Protein AF-A0AAJ5FGT8-F1 (afdb_monomer_lite)

Structure (mmCIF, N/CA/C/O backbone):
data_AF-A0AAJ5FGT8-F1
#
_entry.id   AF-A0AAJ5FGT8-F1
#
loop_
_atom_site.group_PDB
_atom_site.id
_atom_site.type_symbol
_atom_site.label_atom_id
_atom_site.label_alt_id
_atom_site.label_comp_id
_atom_site.label_asym_id
_atom_site.label_entity_id
_atom_site.label_seq_id
_atom_site.pdbx_PDB_ins_code
_atom_site.Cartn_x
_atom_site.Cartn_y
_atom_site.Cartn_z
_atom_site.occupancy
_atom_site.B_iso_or_equiv
_atom_site.auth_seq_id
_atom_site.auth_comp_id
_atom_site.auth_asym_id
_atom_site.auth_atom_id
_atom_site.pdbx_PDB_model_num
ATOM 1 N N . MET A 1 1 ? -5.870 -41.011 -45.150 1.00 39.31 1 MET A N 1
ATOM 2 C CA . MET A 1 1 ? -6.291 -39.612 -44.935 1.00 39.31 1 MET A CA 1
ATOM 3 C C . MET A 1 1 ? -6.082 -39.342 -43.461 1.00 39.31 1 MET A C 1
ATOM 5 O O . MET A 1 1 ? -6.861 -39.837 -42.657 1.00 39.31 1 MET A O 1
ATOM 9 N N . ASP A 1 2 ? -4.975 -38.688 -43.115 1.00 37.84 2 ASP A N 1
ATOM 10 C CA . ASP A 1 2 ? -4.548 -38.535 -41.724 1.00 37.84 2 ASP A CA 1
ATOM 11 C C . ASP A 1 2 ? -5.110 -37.245 -41.125 1.00 37.84 2 ASP A C 1
ATOM 13 O O . ASP A 1 2 ? -4.926 -36.149 -41.655 1.00 37.84 2 ASP A O 1
ATOM 17 N N . ASN A 1 3 ? -5.831 -37.408 -40.017 1.00 43.31 3 ASN A N 1
ATOM 18 C CA . ASN A 1 3 ? -6.444 -36.338 -39.244 1.00 43.31 3 ASN A CA 1
ATOM 19 C C . ASN A 1 3 ? -5.366 -35.465 -38.584 1.00 43.31 3 ASN A C 1
ATOM 21 O O . ASN A 1 3 ? -4.705 -35.883 -37.632 1.00 43.31 3 ASN A O 1
ATOM 25 N N . ALA A 1 4 ? -5.231 -34.222 -39.047 1.00 44.47 4 ALA A N 1
ATOM 26 C CA . ALA A 1 4 ? -4.474 -33.183 -38.363 1.00 44.47 4 ALA A CA 1
ATOM 27 C C . ALA A 1 4 ? -5.248 -32.718 -37.117 1.00 44.47 4 ALA A C 1
ATOM 29 O O . ALA A 1 4 ? -5.990 -31.737 -37.145 1.00 44.47 4 ALA A O 1
ATOM 30 N N . ALA A 1 5 ? -5.089 -33.446 -36.010 1.00 45.06 5 ALA A N 1
ATOM 31 C CA . ALA A 1 5 ? -5.497 -32.975 -34.695 1.00 45.06 5 ALA A CA 1
ATOM 32 C C . ALA A 1 5 ? -4.702 -31.700 -34.368 1.00 45.06 5 ALA A C 1
ATOM 34 O O . ALA A 1 5 ? -3.479 -31.743 -34.202 1.00 45.06 5 ALA A O 1
ATOM 35 N N . GLY A 1 6 ? -5.398 -30.562 -34.314 1.00 43.88 6 GLY A N 1
ATOM 36 C CA . GLY A 1 6 ? -4.841 -29.295 -33.861 1.00 43.88 6 GLY A CA 1
ATOM 37 C C . GLY A 1 6 ? -4.219 -29.488 -32.484 1.00 43.88 6 GLY A C 1
ATOM 38 O O . GLY A 1 6 ? -4.918 -29.745 -31.507 1.00 43.88 6 GLY A O 1
ATOM 39 N N . LYS A 1 7 ? -2.888 -29.420 -32.414 1.00 44.50 7 LYS A N 1
ATOM 40 C CA . LYS A 1 7 ? -2.167 -29.413 -31.146 1.00 44.50 7 LYS A CA 1
ATOM 41 C C . LYS A 1 7 ? -2.597 -28.156 -30.397 1.00 44.50 7 LYS A C 1
ATOM 43 O O . LYS A 1 7 ? -2.138 -27.068 -30.732 1.00 44.50 7 LYS A O 1
ATOM 48 N N . GLU A 1 8 ? -3.448 -28.304 -29.386 1.00 45.38 8 GLU A N 1
ATOM 49 C CA . GLU A 1 8 ? -3.576 -27.310 -28.323 1.00 45.38 8 GLU A CA 1
ATOM 50 C C . GLU A 1 8 ? -2.195 -27.151 -27.678 1.00 45.38 8 GLU A C 1
ATOM 52 O O . GLU A 1 8 ? -1.779 -27.913 -26.801 1.00 45.38 8 GLU A O 1
ATOM 57 N N . THR A 1 9 ? -1.424 -26.184 -28.167 1.00 50.09 9 THR A N 1
ATOM 58 C CA . THR A 1 9 ? -0.192 -25.746 -27.526 1.00 50.09 9 THR A CA 1
ATOM 59 C C . THR A 1 9 ? -0.573 -25.150 -26.184 1.00 50.09 9 THR A C 1
ATOM 61 O O . THR A 1 9 ? -1.038 -24.013 -26.114 1.00 50.09 9 THR A O 1
ATOM 64 N N . ARG A 1 10 ? -0.398 -25.930 -25.112 1.00 52.75 10 ARG A N 1
ATOM 65 C CA . ARG A 1 10 ? -0.474 -25.413 -23.745 1.00 52.75 10 ARG A CA 1
ATOM 66 C C . ARG A 1 10 ? 0.410 -24.160 -23.656 1.00 52.75 10 ARG A C 1
ATOM 68 O O . ARG A 1 10 ? 1.567 -24.238 -24.084 1.00 52.75 10 ARG A O 1
ATOM 75 N N . PRO A 1 11 ? -0.097 -23.038 -23.117 1.00 56.84 11 PRO A N 1
ATOM 76 C CA . PRO A 1 11 ? 0.711 -21.845 -22.910 1.00 56.84 11 PRO A CA 1
ATOM 77 C C . PRO A 1 11 ? 1.956 -22.215 -22.108 1.00 56.84 11 PRO A C 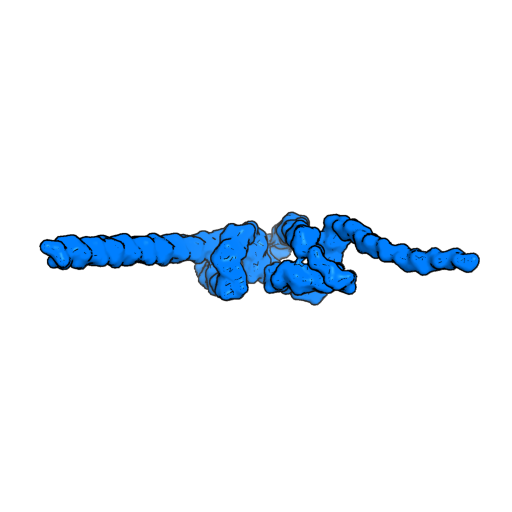1
ATOM 79 O O . PRO A 1 11 ? 1.860 -22.921 -21.098 1.00 56.84 11 PRO A O 1
ATOM 82 N N . GLN A 1 12 ? 3.129 -21.783 -22.569 1.00 62.34 12 GLN A N 1
ATOM 83 C CA . GLN A 1 12 ? 4.353 -22.029 -21.818 1.00 62.34 12 GLN A CA 1
ATOM 84 C C . GLN A 1 12 ? 4.260 -21.344 -20.447 1.00 62.34 12 GLN A C 1
ATOM 86 O O . GLN A 1 12 ? 3.728 -20.236 -20.347 1.00 62.34 12 GLN A O 1
ATOM 91 N N . PRO A 1 13 ? 4.756 -21.985 -19.374 1.00 68.50 13 PRO A N 1
ATOM 92 C CA . PRO A 1 13 ? 4.739 -21.379 -18.056 1.00 68.50 13 PRO A CA 1
ATOM 93 C C . PRO A 1 13 ? 5.583 -20.103 -18.066 1.00 68.50 13 PRO A C 1
ATOM 95 O O . PRO A 1 13 ? 6.798 -20.151 -18.254 1.00 68.50 13 PRO A O 1
ATOM 98 N N . VAL A 1 14 ? 4.927 -18.964 -17.841 1.00 73.31 14 VAL A N 1
ATOM 99 C CA . VAL A 1 14 ? 5.584 -17.660 -17.728 1.00 73.31 14 VAL A CA 1
ATOM 100 C C . VAL A 1 14 ? 6.610 -17.707 -16.600 1.00 73.31 14 VAL A C 1
ATOM 102 O O . VAL A 1 14 ? 6.278 -17.979 -15.440 1.00 73.31 14 VAL A O 1
ATOM 105 N N . GLN A 1 15 ? 7.862 -17.399 -16.930 1.00 81.25 15 GLN A N 1
ATOM 106 C CA . GLN A 1 15 ? 8.935 -17.361 -15.947 1.00 81.25 15 GLN A CA 1
ATOM 107 C C . GLN A 1 15 ? 8.936 -16.030 -15.183 1.00 81.25 15 GLN A C 1
ATOM 109 O O . GLN A 1 15 ? 8.633 -14.964 -15.721 1.00 81.25 15 GLN A O 1
ATOM 114 N N . LEU A 1 16 ? 9.316 -16.073 -13.902 1.00 79.81 16 LEU A N 1
ATOM 115 C CA . LEU A 1 16 ? 9.376 -14.880 -13.052 1.00 79.81 16 LEU A CA 1
ATOM 116 C C . LEU A 1 16 ? 10.282 -13.761 -13.613 1.00 79.81 16 LEU A C 1
ATOM 118 O O . LEU A 1 16 ? 9.849 -12.614 -13.549 1.00 79.81 16 LEU A O 1
ATOM 122 N N . PRO A 1 17 ? 11.478 -14.030 -14.177 1.00 82.62 17 PRO A N 1
ATOM 123 C CA . PRO A 1 17 ? 12.325 -12.974 -14.740 1.00 82.62 17 PRO A CA 1
ATOM 124 C C . PRO A 1 17 ? 11.645 -12.194 -15.870 1.00 82.62 17 PRO A C 1
ATOM 126 O O . PRO A 1 17 ? 11.731 -10.971 -15.925 1.00 82.62 17 PRO A O 1
ATOM 129 N N . GLU A 1 18 ? 10.893 -12.883 -16.727 1.00 83.69 18 GLU A N 1
ATOM 130 C CA . GLU A 1 18 ? 10.142 -12.254 -17.813 1.00 83.69 18 GLU A CA 1
ATOM 131 C C . GLU A 1 18 ? 9.010 -11.370 -17.270 1.00 83.69 18 GLU A C 1
ATOM 133 O O . GLU A 1 18 ? 8.818 -10.234 -17.703 1.00 83.69 18 GLU A O 1
ATOM 138 N N . ALA A 1 19 ? 8.298 -11.857 -16.252 1.00 85.62 19 ALA A N 1
ATOM 139 C CA . ALA A 1 19 ? 7.285 -11.077 -15.552 1.00 85.62 19 ALA A CA 1
ATOM 140 C C . ALA A 1 19 ? 7.866 -9.819 -14.883 1.00 85.62 19 ALA A C 1
ATOM 142 O O . ALA A 1 19 ? 7.206 -8.777 -14.861 1.00 85.62 19 ALA A O 1
ATOM 143 N N . VAL A 1 20 ? 9.089 -9.912 -14.346 1.00 84.50 20 VAL A N 1
ATOM 144 C CA . VAL A 1 20 ? 9.827 -8.793 -13.740 1.00 84.50 20 VAL A CA 1
ATOM 145 C C . VAL A 1 20 ? 10.221 -7.757 -14.797 1.00 84.50 20 VAL A C 1
ATOM 147 O O . VAL A 1 20 ? 9.955 -6.572 -14.614 1.00 84.50 20 VAL A O 1
ATOM 150 N N . ALA A 1 21 ? 10.747 -8.178 -15.945 1.00 84.75 21 ALA A N 1
ATOM 151 C CA . ALA A 1 21 ? 11.083 -7.253 -17.029 1.00 84.75 21 ALA A CA 1
ATOM 152 C C . ALA A 1 21 ? 9.845 -6.491 -17.543 1.00 84.75 21 ALA A C 1
ATOM 154 O O . ALA A 1 21 ? 9.873 -5.270 -17.723 1.00 84.75 21 ALA A O 1
ATOM 155 N N . ARG A 1 22 ? 8.720 -7.198 -17.710 1.00 87.81 22 ARG A N 1
ATOM 156 C CA . ARG A 1 22 ? 7.454 -6.596 -18.149 1.00 87.81 22 ARG A CA 1
ATOM 157 C C . ARG A 1 22 ? 6.918 -5.601 -17.121 1.00 87.81 22 ARG A C 1
ATOM 159 O O . ARG A 1 22 ? 6.517 -4.501 -17.484 1.00 87.81 22 ARG A O 1
ATOM 166 N N . ILE A 1 23 ? 6.932 -5.934 -15.828 1.00 86.69 23 ILE A N 1
ATOM 167 C CA . ILE A 1 23 ? 6.411 -5.022 -14.798 1.00 86.69 23 ILE A CA 1
ATOM 168 C C . ILE A 1 23 ? 7.320 -3.807 -14.571 1.00 86.69 23 ILE A C 1
ATOM 170 O O . ILE A 1 23 ? 6.817 -2.726 -14.267 1.00 86.69 23 ILE A O 1
ATOM 174 N N . GLU A 1 24 ? 8.632 -3.940 -14.778 1.00 83.19 24 GLU A N 1
ATOM 175 C CA . GLU A 1 24 ? 9.558 -2.804 -14.825 1.00 83.19 24 GLU A CA 1
ATOM 176 C C . GLU A 1 24 ? 9.233 -1.850 -15.970 1.00 83.19 24 GLU A C 1
ATOM 178 O O . GLU A 1 24 ? 9.228 -0.636 -15.776 1.00 83.19 24 GLU A O 1
ATOM 183 N N . GLN A 1 25 ? 8.919 -2.379 -17.154 1.00 83.94 25 GLN A N 1
ATOM 184 C CA . GLN A 1 25 ? 8.494 -1.558 -18.284 1.00 83.94 25 GLN A CA 1
ATOM 185 C C . GLN A 1 25 ? 7.210 -0.784 -17.965 1.00 83.94 25 GLN A C 1
ATOM 187 O O . GLN A 1 25 ? 7.169 0.430 -18.142 1.00 83.94 25 GLN A O 1
ATOM 192 N N . VAL A 1 26 ? 6.205 -1.442 -17.384 1.00 84.38 26 VAL A N 1
ATOM 193 C CA . VAL A 1 26 ? 4.971 -0.766 -16.950 1.00 84.38 26 VAL A CA 1
ATOM 194 C C . VAL A 1 26 ? 5.262 0.317 -15.911 1.00 84.38 26 VAL A C 1
ATOM 196 O O . VAL A 1 26 ? 4.661 1.390 -15.951 1.00 84.38 26 VAL A O 1
ATOM 199 N N . ALA A 1 27 ? 6.187 0.062 -14.984 1.00 80.81 27 ALA A N 1
ATOM 200 C CA . ALA A 1 27 ? 6.607 1.049 -13.996 1.00 80.81 27 ALA A CA 1
ATOM 201 C C . ALA A 1 27 ? 7.326 2.247 -14.632 1.00 80.81 27 ALA A C 1
ATOM 203 O O . ALA A 1 27 ? 7.140 3.365 -14.158 1.00 80.81 27 ALA A O 1
ATOM 204 N N . ARG A 1 28 ? 8.108 2.037 -15.699 1.00 75.94 28 ARG A N 1
ATOM 205 C CA . ARG A 1 28 ? 8.738 3.114 -16.480 1.00 75.94 28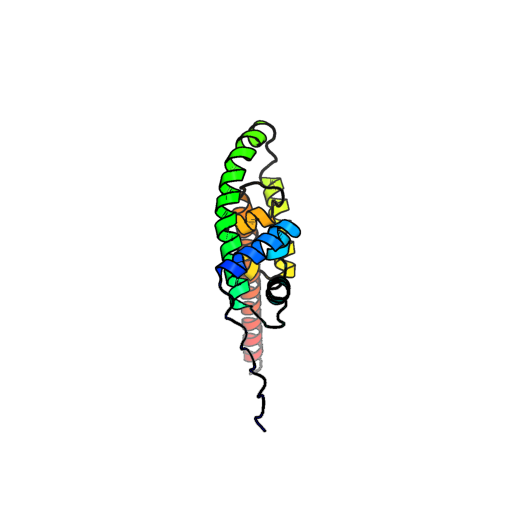 ARG A CA 1
ATOM 206 C C . ARG A 1 28 ? 7.704 3.947 -17.239 1.00 75.94 28 ARG A C 1
ATOM 208 O O . ARG A 1 28 ? 7.776 5.166 -17.207 1.00 75.94 28 ARG A O 1
ATOM 215 N N . GLU A 1 29 ? 6.733 3.300 -17.877 1.00 80.62 29 GLU A N 1
ATOM 216 C CA . GLU A 1 29 ? 5.738 3.968 -18.728 1.00 80.62 29 GLU A CA 1
ATOM 217 C C . GLU A 1 29 ? 4.635 4.677 -17.933 1.00 80.62 29 GLU A C 1
ATOM 219 O O . GLU A 1 29 ? 4.154 5.733 -18.332 1.00 80.62 29 GLU A O 1
ATOM 224 N N . ARG A 1 30 ? 4.196 4.085 -16.816 1.00 78.19 30 ARG A N 1
ATOM 225 C CA . ARG A 1 30 ? 3.025 4.553 -16.049 1.00 78.19 30 ARG A CA 1
ATOM 226 C C . ARG A 1 30 ? 3.358 4.990 -14.625 1.00 78.19 30 ARG A C 1
ATOM 228 O O . ARG A 1 30 ? 2.475 5.446 -13.901 1.00 78.19 30 ARG A O 1
ATOM 235 N N . GLY A 1 31 ? 4.610 4.841 -14.208 1.00 72.00 31 GLY A N 1
ATOM 236 C CA . GLY A 1 31 ? 5.061 5.112 -12.849 1.00 72.00 31 GLY A CA 1
ATOM 237 C C . GLY A 1 31 ? 4.822 3.948 -11.881 1.00 72.00 31 GLY A C 1
ATOM 238 O O . GLY A 1 31 ? 3.869 3.169 -11.991 1.00 72.00 31 GLY A O 1
ATOM 239 N N . ILE A 1 32 ? 5.673 3.864 -10.854 1.00 74.44 32 ILE A N 1
ATOM 240 C CA . ILE A 1 32 ? 5.613 2.823 -9.810 1.00 74.44 32 ILE A CA 1
ATOM 241 C C . ILE A 1 32 ? 4.271 2.863 -9.056 1.00 74.44 32 ILE A C 1
ATOM 243 O O . ILE A 1 32 ? 3.702 1.816 -8.736 1.00 74.44 32 ILE A O 1
ATOM 247 N N . ILE A 1 33 ? 3.706 4.055 -8.832 1.00 66.69 33 ILE A N 1
ATOM 248 C CA . ILE A 1 33 ? 2.405 4.211 -8.164 1.00 66.69 33 ILE A CA 1
ATOM 249 C C . ILE A 1 33 ? 1.283 3.537 -8.959 1.00 66.69 33 ILE A C 1
ATOM 251 O O . ILE A 1 33 ? 0.411 2.901 -8.361 1.00 66.69 33 ILE A O 1
ATOM 255 N N . ALA A 1 34 ? 1.296 3.608 -10.292 1.00 76.31 34 ALA A N 1
ATOM 256 C CA . ALA A 1 34 ? 0.289 2.944 -11.115 1.00 76.31 34 ALA A CA 1
ATOM 257 C C . ALA A 1 34 ? 0.355 1.417 -10.942 1.00 76.31 34 ALA A C 1
ATOM 259 O O . ALA A 1 34 ? -0.667 0.769 -10.713 1.00 76.31 34 ALA A O 1
ATOM 260 N N . VAL A 1 35 ? 1.563 0.845 -10.922 1.00 81.19 35 VAL A N 1
ATOM 261 C CA . VAL A 1 35 ? 1.776 -0.595 -10.691 1.00 81.19 35 VAL A CA 1
ATOM 262 C C . VAL A 1 35 ? 1.264 -1.044 -9.314 1.00 81.19 35 VAL A C 1
ATOM 264 O O . VAL A 1 35 ? 0.688 -2.130 -9.186 1.00 81.19 35 VAL A O 1
ATOM 267 N N . MET A 1 36 ? 1.424 -0.208 -8.284 1.00 75.31 36 MET A N 1
ATOM 268 C CA . MET A 1 36 ? 0.940 -0.482 -6.922 1.00 75.31 36 MET A CA 1
ATOM 269 C C . MET A 1 36 ? -0.584 -0.329 -6.789 1.00 75.31 36 MET A C 1
ATOM 271 O O . MET A 1 36 ? -1.250 -1.074 -6.062 1.00 75.31 36 MET A O 1
ATOM 275 N N . THR A 1 37 ? -1.162 0.644 -7.490 1.00 74.19 37 THR A N 1
ATOM 276 C CA . THR A 1 37 ? -2.586 0.993 -7.385 1.00 74.19 37 THR A CA 1
ATOM 277 C C . THR A 1 37 ? -3.484 0.194 -8.329 1.00 74.19 37 THR A C 1
ATOM 279 O O . THR A 1 37 ? -4.685 0.110 -8.072 1.00 74.19 37 THR A O 1
ATOM 282 N N . MET A 1 38 ? -2.942 -0.506 -9.330 1.00 81.56 38 MET A N 1
ATOM 283 C CA . MET A 1 38 ? -3.695 -1.456 -10.161 1.00 81.56 38 MET A CA 1
ATOM 284 C C . MET A 1 38 ? -3.988 -2.763 -9.429 1.00 81.56 38 MET A C 1
ATOM 286 O O . MET A 1 38 ? -3.125 -3.349 -8.764 1.00 81.56 38 MET A O 1
ATOM 290 N N . ASN A 1 39 ? -5.232 -3.242 -9.528 1.00 84.62 39 ASN A N 1
ATOM 291 C CA . ASN A 1 39 ? -5.560 -4.547 -8.964 1.00 84.62 39 ASN A CA 1
ATOM 292 C C . ASN A 1 39 ? -4.766 -5.649 -9.698 1.00 84.62 39 ASN A C 1
ATOM 294 O O . ASN A 1 39 ? -4.315 -5.460 -10.827 1.00 84.62 39 ASN A O 1
ATOM 298 N N . THR A 1 40 ? -4.529 -6.788 -9.045 1.00 85.56 40 THR A N 1
ATOM 299 C CA . THR A 1 40 ? -3.626 -7.809 -9.604 1.00 85.56 40 THR A CA 1
ATOM 300 C C . THR A 1 40 ? -4.137 -8.388 -10.925 1.00 85.56 40 THR A C 1
ATOM 302 O O . THR A 1 40 ? -3.322 -8.739 -11.763 1.00 85.56 40 THR A O 1
ATOM 305 N N . ARG A 1 41 ? -5.458 -8.420 -11.153 1.00 83.56 41 ARG A N 1
ATOM 306 C CA . ARG A 1 41 ? -6.056 -8.878 -12.416 1.00 83.56 41 ARG A CA 1
ATOM 307 C C . ARG A 1 41 ? -5.786 -7.897 -13.559 1.00 83.56 41 ARG A C 1
ATOM 309 O O . ARG A 1 41 ? -5.337 -8.308 -14.617 1.00 83.56 41 ARG A O 1
ATOM 316 N N . GLN A 1 42 ? -5.999 -6.603 -13.327 1.00 86.94 42 GLN A N 1
ATOM 317 C CA . GLN A 1 42 ? -5.670 -5.525 -14.265 1.00 86.94 42 GLN A CA 1
ATOM 318 C 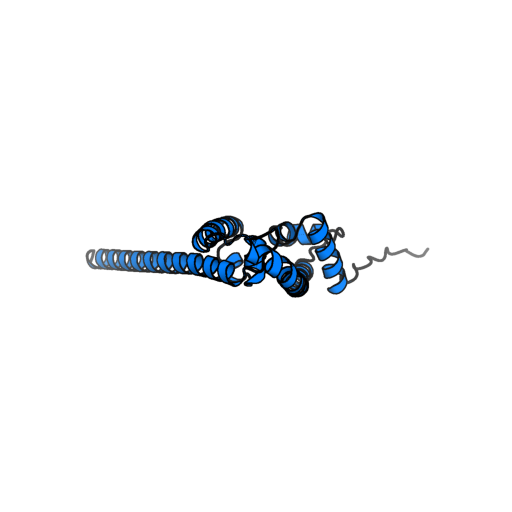C . GLN A 1 42 ? -4.190 -5.543 -14.616 1.00 86.94 42 GLN A C 1
ATOM 320 O O . GLN A 1 42 ? -3.838 -5.485 -15.787 1.00 86.94 42 GLN A O 1
ATOM 325 N N . LEU A 1 43 ? -3.332 -5.672 -13.602 1.00 87.69 43 LEU A N 1
ATOM 326 C CA . LEU A 1 43 ? -1.901 -5.754 -13.834 1.00 87.69 43 LEU A CA 1
ATOM 327 C C . LEU A 1 43 ? -1.533 -7.046 -14.579 1.00 87.69 43 LEU A C 1
ATOM 329 O O . LEU A 1 43 ? -0.712 -6.994 -15.478 1.00 87.69 43 LEU A O 1
ATOM 333 N N . SER A 1 44 ? -2.164 -8.182 -14.268 1.00 88.75 44 SER A N 1
ATOM 334 C CA . SER A 1 44 ? -1.929 -9.446 -14.976 1.00 88.75 44 SER A CA 1
ATOM 335 C C . SER A 1 44 ? -2.266 -9.336 -16.457 1.00 88.75 44 SER A C 1
ATOM 337 O O . SER A 1 44 ? -1.423 -9.671 -17.275 1.00 88.75 44 SER A O 1
ATOM 339 N N . MET A 1 45 ? -3.450 -8.820 -16.802 1.00 87.12 45 MET A N 1
ATOM 340 C CA . MET A 1 45 ? -3.866 -8.641 -18.201 1.00 87.12 45 MET A CA 1
ATOM 341 C C . MET A 1 45 ? -2.949 -7.678 -18.963 1.00 87.12 45 MET A C 1
ATOM 343 O O . MET A 1 45 ? -2.786 -7.794 -20.170 1.00 87.12 45 MET A O 1
ATOM 347 N N . LEU A 1 46 ? -2.359 -6.713 -18.256 1.00 87.12 46 LEU A N 1
ATOM 348 C CA . LEU A 1 46 ? -1.458 -5.736 -18.851 1.00 87.12 46 LEU A CA 1
ATOM 349 C C . LEU A 1 46 ? -0.044 -6.296 -19.066 1.00 87.12 46 LEU A C 1
ATOM 351 O O . LEU A 1 46 ? 0.618 -5.929 -20.028 1.00 87.12 46 LEU A O 1
ATOM 355 N N . LEU A 1 47 ? 0.416 -7.194 -18.190 1.00 87.75 47 LEU A N 1
ATOM 356 C CA . LEU A 1 47 ? 1.694 -7.892 -18.353 1.00 87.75 47 LEU A CA 1
ATOM 357 C C . LEU A 1 47 ? 1.594 -9.041 -19.366 1.00 87.75 47 LEU A C 1
ATOM 359 O O . LEU A 1 47 ? 2.550 -9.302 -20.096 1.00 87.75 47 LEU A O 1
ATOM 363 N N . PHE A 1 48 ? 0.450 -9.720 -19.414 1.00 86.94 48 PHE A N 1
ATOM 364 C CA . PHE A 1 48 ? 0.237 -10.939 -20.186 1.00 86.94 48 PHE A CA 1
ATOM 365 C C . PHE A 1 48 ? -1.065 -10.821 -20.993 1.00 86.94 48 PHE A C 1
ATOM 367 O O . PHE A 1 48 ? -2.151 -11.021 -20.447 1.00 86.94 48 PHE A O 1
ATOM 374 N N . PRO A 1 49 ? -0.980 -10.485 -22.292 1.00 77.56 49 PRO A N 1
ATOM 375 C CA . PRO A 1 49 ? -2.149 -10.356 -23.163 1.00 77.56 49 PRO A CA 1
ATOM 376 C C . PRO A 1 49 ? -2.647 -11.708 -23.711 1.00 77.56 49 PRO A C 1
ATOM 378 O O . PRO A 1 49 ? -3.344 -11.746 -24.718 1.00 77.56 49 PRO A O 1
ATOM 381 N N . ASP A 1 50 ? -2.302 -12.825 -23.067 1.00 81.19 50 ASP A N 1
ATOM 382 C CA . ASP A 1 50 ? -2.647 -14.188 -23.496 1.00 81.19 50 ASP A CA 1
ATOM 383 C C . ASP A 1 50 ? -4.033 -14.654 -23.011 1.00 81.19 50 ASP A C 1
ATOM 385 O O . ASP A 1 50 ? -4.421 -15.798 -23.224 1.00 81.19 50 ASP A O 1
ATOM 389 N N . GLY A 1 51 ? -4.789 -13.773 -22.347 1.00 69.00 51 GLY A N 1
ATOM 390 C CA . GLY A 1 51 ? -6.136 -14.060 -21.846 1.00 69.00 51 GLY A CA 1
ATOM 391 C C . GLY A 1 51 ? -6.174 -14.924 -20.581 1.00 69.00 51 GLY A C 1
ATOM 392 O O . GLY A 1 51 ? -7.260 -15.180 -20.056 1.00 69.00 51 GLY A O 1
ATOM 393 N N . HIS A 1 52 ? -5.019 -15.334 -20.049 1.00 76.56 52 HIS A N 1
ATOM 394 C CA . HIS A 1 52 ? -4.924 -16.156 -18.847 1.00 76.56 52 HIS A CA 1
ATOM 395 C C . HIS A 1 52 ? -4.682 -15.315 -17.580 1.00 76.56 52 HIS A C 1
ATOM 397 O O . HIS A 1 52 ? -4.092 -14.233 -17.604 1.00 76.56 52 HIS A O 1
ATOM 403 N N . ASP A 1 53 ? -5.162 -15.807 -16.430 1.00 76.88 53 ASP A N 1
ATOM 404 C CA . ASP A 1 53 ? -4.939 -15.144 -15.140 1.00 76.88 53 ASP A CA 1
ATOM 405 C C . ASP A 1 53 ? -3.602 -15.578 -14.519 1.00 76.88 53 ASP A C 1
ATOM 407 O O . ASP A 1 53 ? -3.480 -16.640 -13.905 1.00 76.88 53 ASP A O 1
ATOM 411 N N . HIS A 1 54 ? -2.596 -14.710 -14.617 1.00 84.19 54 HIS A N 1
ATOM 412 C CA . HIS A 1 54 ? -1.248 -14.912 -14.079 1.00 84.19 54 HIS A CA 1
ATOM 413 C C . HIS A 1 54 ? -1.072 -14.321 -12.680 1.00 84.19 54 HIS A C 1
ATOM 415 O O . HIS A 1 54 ? 0.039 -13.982 -12.264 1.00 84.19 54 HIS A O 1
ATOM 421 N N . ARG A 1 55 ? -2.156 -14.227 -11.898 1.00 83.75 55 ARG A N 1
ATOM 422 C CA . ARG A 1 55 ? -2.198 -13.568 -10.582 1.00 83.75 55 ARG A CA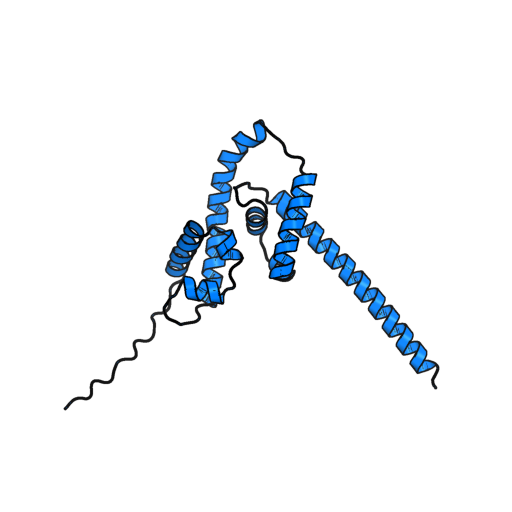 1
ATOM 423 C C . ARG A 1 55 ? -1.002 -13.862 -9.673 1.00 83.75 55 ARG A C 1
ATOM 425 O O . ARG A 1 55 ? -0.485 -12.946 -9.025 1.00 83.75 55 ARG A O 1
ATOM 432 N N . LYS A 1 56 ? -0.562 -15.125 -9.602 1.00 86.12 56 LYS A N 1
ATOM 433 C CA . LYS A 1 56 ? 0.564 -15.556 -8.750 1.00 86.12 56 LYS A CA 1
ATOM 434 C C . LYS A 1 56 ? 1.889 -14.959 -9.226 1.00 86.12 56 LYS A C 1
ATOM 436 O O . LYS A 1 56 ? 2.613 -14.372 -8.422 1.00 86.12 56 LYS A O 1
ATOM 441 N N . VAL A 1 57 ? 2.183 -15.076 -10.518 1.00 86.69 57 VAL A N 1
ATOM 442 C CA . VAL A 1 57 ? 3.401 -14.535 -11.134 1.00 86.69 57 VAL A CA 1
ATOM 443 C C . VAL A 1 57 ? 3.385 -13.009 -11.107 1.00 86.69 57 VAL A C 1
ATOM 445 O O . VAL A 1 57 ? 4.364 -12.414 -10.669 1.00 86.69 57 VAL A O 1
ATOM 448 N N . THR A 1 58 ? 2.257 -12.369 -11.426 1.00 87.94 58 THR A N 1
ATOM 449 C CA . THR A 1 58 ? 2.090 -10.910 -11.330 1.00 87.94 58 THR A CA 1
ATOM 450 C C . THR A 1 58 ? 2.344 -10.392 -9.917 1.00 87.94 58 THR A C 1
ATOM 452 O O . THR A 1 58 ? 3.008 -9.374 -9.736 1.00 87.94 58 THR A O 1
ATOM 455 N N . THR A 1 59 ? 1.847 -11.094 -8.894 1.00 85.88 59 THR A N 1
ATOM 456 C CA . THR A 1 59 ? 2.099 -10.722 -7.492 1.00 85.88 59 THR A CA 1
ATOM 457 C C . THR A 1 59 ? 3.580 -10.825 -7.145 1.00 85.88 59 THR A C 1
ATOM 459 O O . THR A 1 59 ? 4.129 -9.920 -6.523 1.00 85.88 59 THR A O 1
ATOM 462 N N . ARG A 1 60 ? 4.246 -11.904 -7.569 1.00 84.81 60 ARG A N 1
ATOM 463 C CA . ARG A 1 60 ? 5.680 -12.093 -7.320 1.00 84.81 60 ARG A CA 1
ATOM 464 C C . ARG A 1 60 ? 6.523 -11.051 -8.047 1.00 84.81 60 ARG A C 1
ATOM 466 O O . ARG A 1 60 ? 7.373 -10.439 -7.414 1.00 84.81 60 ARG A O 1
ATOM 473 N N . ALA A 1 61 ? 6.240 -10.792 -9.321 1.00 84.19 61 ALA A N 1
ATOM 474 C CA . ALA A 1 61 ? 6.921 -9.769 -10.106 1.00 84.19 61 ALA A CA 1
ATOM 475 C C . ALA A 1 61 ? 6.749 -8.377 -9.483 1.00 84.19 61 ALA A C 1
ATOM 477 O O . ALA A 1 61 ? 7.716 -7.635 -9.356 1.00 84.19 61 ALA A O 1
ATOM 478 N N . ARG A 1 62 ? 5.546 -8.058 -8.986 1.00 84.50 62 ARG A N 1
ATOM 479 C CA . ARG A 1 62 ? 5.289 -6.838 -8.206 1.00 84.50 62 ARG A CA 1
ATOM 480 C C . ARG A 1 62 ? 6.147 -6.764 -6.951 1.00 84.50 62 ARG A C 1
ATOM 482 O O . ARG A 1 62 ? 6.721 -5.717 -6.686 1.00 84.50 62 ARG A O 1
ATOM 489 N N . ASN A 1 63 ? 6.261 -7.846 -6.191 1.00 82.69 63 ASN A N 1
ATOM 490 C CA . ASN A 1 63 ? 7.089 -7.847 -4.988 1.00 82.69 63 ASN A CA 1
ATOM 491 C C . ASN A 1 63 ? 8.577 -7.669 -5.313 1.00 82.69 63 ASN A C 1
ATOM 493 O O . ASN A 1 63 ? 9.234 -6.892 -4.632 1.00 82.69 63 ASN A O 1
ATOM 497 N N . VAL A 1 64 ? 9.071 -8.330 -6.366 1.00 81.38 64 VAL A N 1
ATOM 498 C CA . VAL A 1 64 ? 10.465 -8.215 -6.825 1.00 81.38 64 VAL A CA 1
ATOM 499 C C . VAL A 1 64 ? 10.765 -6.807 -7.328 1.00 81.38 64 VAL A C 1
ATOM 501 O O . VAL A 1 64 ? 11.740 -6.200 -6.900 1.00 81.38 64 VAL A O 1
ATOM 504 N N . LEU A 1 65 ? 9.892 -6.236 -8.162 1.00 79.88 65 LEU A N 1
ATOM 505 C CA . LEU A 1 65 ? 10.008 -4.849 -8.608 1.00 79.88 65 LEU A CA 1
ATOM 506 C C . LEU A 1 65 ? 10.119 -3.907 -7.408 1.00 79.88 65 LEU A C 1
ATOM 508 O O . LEU A 1 65 ? 10.986 -3.043 -7.364 1.00 79.88 65 LEU A O 1
ATOM 512 N N . LEU A 1 66 ? 9.250 -4.092 -6.413 1.00 72.94 66 LEU A N 1
ATOM 513 C CA . LEU A 1 66 ? 9.231 -3.266 -5.213 1.00 72.94 66 LEU A CA 1
ATOM 514 C C . LEU A 1 66 ? 10.375 -3.591 -4.241 1.00 72.94 66 LEU A C 1
ATOM 516 O O . LEU A 1 66 ? 10.510 -2.845 -3.283 1.00 72.94 66 LEU A O 1
ATOM 520 N N . SER A 1 67 ? 11.175 -4.648 -4.441 1.00 72.88 67 SER A N 1
ATOM 521 C CA . SER A 1 67 ? 12.365 -4.973 -3.634 1.00 72.88 67 SER A CA 1
ATOM 522 C C . SER A 1 67 ? 13.688 -4.602 -4.315 1.00 72.88 67 SER A C 1
ATOM 524 O O . SER A 1 67 ? 14.618 -4.189 -3.626 1.00 72.88 67 SER A O 1
ATOM 526 N N . GLU A 1 68 ? 13.774 -4.693 -5.644 1.00 65.19 68 GLU A N 1
ATOM 527 C CA . GLU A 1 68 ? 14.999 -4.413 -6.407 1.00 65.19 68 GLU A CA 1
ATOM 528 C C . GLU A 1 68 ? 15.099 -2.933 -6.796 1.00 65.19 68 GLU A C 1
ATOM 530 O O . GLU A 1 68 ? 16.102 -2.284 -6.491 1.00 65.19 68 GLU A O 1
ATOM 535 N N . ASN A 1 69 ? 14.005 -2.328 -7.291 1.00 61.97 69 ASN A N 1
ATOM 536 C CA . ASN A 1 69 ? 13.938 -0.864 -7.387 1.00 61.97 69 ASN A CA 1
ATOM 537 C C . ASN A 1 69 ? 14.028 -0.213 -6.005 1.00 61.97 69 ASN A C 1
ATOM 539 O O . ASN A 1 69 ? 14.489 0.913 -5.905 1.00 61.97 69 ASN A O 1
ATOM 543 N N . CYS A 1 70 ? 13.646 -0.918 -4.938 1.00 55.34 70 CYS A N 1
ATOM 544 C CA . CYS A 1 70 ? 13.841 -0.495 -3.548 1.00 55.34 70 CYS A CA 1
ATOM 545 C C . CYS A 1 70 ? 15.305 -0.159 -3.237 1.00 55.34 70 CYS A C 1
ATOM 547 O O . CYS A 1 70 ? 15.575 0.834 -2.567 1.00 55.34 70 CYS A O 1
ATOM 549 N N . LYS A 1 71 ? 16.239 -0.983 -3.726 1.00 58.19 71 LYS A N 1
ATOM 550 C CA . LYS A 1 71 ? 17.681 -0.779 -3.547 1.00 58.19 71 LYS A CA 1
ATOM 551 C C . LYS A 1 71 ? 18.191 0.326 -4.463 1.00 58.19 71 LYS A C 1
ATOM 553 O O . LYS A 1 71 ? 18.801 1.274 -3.994 1.00 58.19 71 LYS A O 1
ATOM 558 N N . GLN A 1 72 ? 17.835 0.276 -5.744 1.00 61.69 72 GLN A N 1
ATOM 559 C CA . GLN A 1 72 ? 18.322 1.254 -6.720 1.00 61.69 72 GLN A CA 1
ATOM 560 C C . GLN A 1 72 ? 17.785 2.676 -6.479 1.00 61.69 72 GLN A C 1
ATOM 562 O O . GLN A 1 72 ? 18.507 3.646 -6.699 1.00 61.69 72 GLN A O 1
ATOM 567 N N . LEU A 1 73 ? 16.538 2.830 -6.010 1.00 50.94 73 LEU A N 1
ATOM 568 C CA . LEU A 1 73 ? 16.001 4.131 -5.590 1.00 50.94 73 LEU A CA 1
ATOM 569 C C . LEU A 1 73 ? 16.623 4.600 -4.280 1.00 50.94 73 LEU A C 1
ATOM 571 O O . LEU A 1 73 ? 16.891 5.787 -4.169 1.00 50.94 73 LEU A O 1
ATOM 575 N N . ALA A 1 74 ? 16.888 3.708 -3.320 1.00 46.16 74 ALA A N 1
ATOM 576 C CA . ALA A 1 74 ? 17.640 4.077 -2.122 1.00 46.16 74 ALA A CA 1
ATOM 577 C C . ALA A 1 74 ? 19.014 4.655 -2.485 1.00 46.16 74 ALA A C 1
ATOM 579 O O . ALA A 1 74 ? 19.334 5.755 -2.049 1.00 46.16 74 ALA A O 1
ATOM 580 N N . ASP A 1 75 ? 19.756 3.966 -3.355 1.00 55.06 75 ASP A N 1
ATOM 581 C CA . ASP A 1 75 ? 21.109 4.355 -3.760 1.00 55.06 75 ASP A CA 1
ATOM 582 C C . ASP A 1 75 ? 21.134 5.683 -4.537 1.00 55.06 75 ASP A C 1
ATOM 584 O O . ASP A 1 75 ? 21.994 6.535 -4.289 1.00 55.06 75 ASP A O 1
ATOM 588 N N . LYS A 1 76 ? 20.163 5.905 -5.437 1.00 55.47 76 LYS A N 1
ATOM 589 C CA . LYS A 1 76 ? 20.015 7.174 -6.178 1.00 55.47 76 LYS A CA 1
ATOM 590 C C . LYS A 1 76 ? 19.623 8.338 -5.263 1.00 55.47 76 LYS A C 1
ATOM 592 O O . LYS A 1 76 ? 20.177 9.428 -5.385 1.00 55.47 76 LYS A O 1
ATOM 597 N N . LEU A 1 77 ? 18.733 8.094 -4.302 1.00 47.88 77 LEU A N 1
ATOM 598 C CA . LEU A 1 77 ? 18.239 9.117 -3.382 1.00 47.88 77 LEU A CA 1
ATOM 599 C C . LEU A 1 77 ? 19.289 9.575 -2.370 1.00 47.88 77 LEU A C 1
ATOM 601 O O . LEU A 1 77 ? 19.334 10.761 -2.057 1.00 47.88 77 LEU A O 1
ATOM 605 N N . THR A 1 78 ? 20.208 8.701 -1.951 1.00 52.69 78 THR A N 1
ATOM 606 C CA . THR A 1 78 ? 21.364 9.105 -1.131 1.00 52.69 78 THR A CA 1
ATOM 607 C C . THR A 1 78 ? 22.274 10.134 -1.806 1.00 52.69 78 THR A C 1
ATOM 609 O O . THR A 1 78 ? 22.932 10.894 -1.101 1.00 52.69 78 THR A O 1
ATOM 612 N N . ARG A 1 79 ? 22.325 10.186 -3.146 1.00 50.41 79 ARG A N 1
ATOM 613 C CA . ARG A 1 79 ? 23.162 11.154 -3.878 1.00 50.41 79 ARG A CA 1
ATOM 614 C C . ARG A 1 79 ? 22.448 12.479 -4.143 1.00 50.41 79 ARG A C 1
ATOM 616 O O . ARG A 1 79 ? 23.067 13.523 -3.996 1.00 50.41 79 ARG A O 1
ATOM 623 N N . GLU A 1 80 ? 21.160 12.452 -4.477 1.00 47.94 80 GLU A N 1
ATOM 624 C CA . GLU A 1 80 ? 20.392 13.672 -4.779 1.00 47.94 80 GLU A CA 1
ATOM 625 C C . GLU A 1 80 ? 19.920 14.416 -3.512 1.00 47.94 80 GLU A C 1
ATOM 627 O O . GLU A 1 80 ? 19.859 15.646 -3.498 1.00 47.94 80 GLU A O 1
ATOM 632 N N . GLN A 1 81 ? 19.652 13.706 -2.406 1.00 49.09 81 GLN A N 1
ATOM 633 C CA . GLN A 1 81 ? 19.195 14.333 -1.155 1.00 49.09 81 GLN A CA 1
ATOM 634 C C . GLN A 1 81 ? 20.309 15.013 -0.357 1.00 49.09 81 GLN A C 1
ATOM 636 O O . GLN A 1 81 ? 20.033 16.011 0.302 1.00 49.09 81 GLN A O 1
ATOM 641 N N . LEU A 1 82 ? 21.559 14.547 -0.453 1.00 51.31 82 LEU A N 1
ATOM 642 C CA . LEU A 1 82 ? 22.704 15.226 0.171 1.00 51.31 82 LEU A CA 1
ATOM 643 C C . LEU A 1 82 ? 22.870 16.658 -0.374 1.00 51.31 82 LEU A C 1
ATOM 645 O O . LEU A 1 82 ? 23.339 17.536 0.342 1.00 51.31 82 LEU A O 1
ATOM 649 N N . GLN A 1 83 ? 22.419 16.900 -1.609 1.00 48.44 83 GLN A N 1
ATOM 650 C CA . GLN A 1 83 ? 22.484 18.200 -2.271 1.00 48.44 83 GLN A CA 1
ATOM 651 C C . GLN A 1 83 ? 21.272 19.097 -1.947 1.00 48.44 83 GLN A C 1
ATOM 653 O O . GLN A 1 83 ? 21.445 20.291 -1.736 1.00 48.44 83 GLN A O 1
ATOM 658 N N . GLN A 1 84 ? 20.054 18.542 -1.847 1.00 47.00 84 GLN A N 1
ATOM 659 C CA . GLN A 1 84 ? 18.837 19.317 -1.530 1.00 47.00 84 GLN A CA 1
ATOM 660 C C . GLN A 1 84 ? 18.617 19.579 -0.027 1.00 47.00 84 GLN A C 1
ATOM 662 O O . GLN A 1 84 ? 18.035 20.604 0.332 1.00 47.00 84 GLN A O 1
ATOM 667 N N . GLU A 1 85 ? 19.075 18.697 0.873 1.00 47.78 85 GLU A N 1
ATOM 668 C CA . GLU A 1 85 ? 18.936 18.891 2.330 1.00 47.78 85 GLU A CA 1
ATOM 669 C C . GLU A 1 85 ? 19.838 20.004 2.892 1.00 47.78 85 GLU A C 1
ATOM 671 O O . GLU A 1 85 ? 19.589 20.483 4.002 1.00 47.78 85 GLU A O 1
ATOM 676 N N . LEU A 1 86 ? 20.836 20.456 2.124 1.00 49.94 86 LEU A N 1
ATOM 677 C CA . LEU A 1 86 ? 21.647 21.630 2.453 1.00 49.94 86 LEU A CA 1
ATOM 678 C C . LEU A 1 86 ? 20.887 22.955 2.269 1.00 49.94 86 LEU A C 1
ATOM 680 O O . LEU A 1 86 ? 21.211 23.918 2.958 1.00 49.94 86 LEU A O 1
ATOM 684 N N . GLU A 1 87 ? 19.865 23.015 1.407 1.00 51.00 87 GLU A N 1
ATOM 685 C CA . GLU A 1 87 ? 19.273 24.299 0.994 1.00 51.00 87 GLU A CA 1
ATOM 686 C C . GLU A 1 87 ? 17.858 24.562 1.521 1.00 51.00 87 GLU A C 1
ATOM 688 O O . GLU A 1 87 ? 17.506 25.720 1.718 1.00 51.00 87 GLU A O 1
ATOM 693 N N . ASN A 1 88 ? 17.036 23.547 1.814 1.00 54.62 88 ASN A N 1
ATOM 694 C CA . ASN A 1 88 ? 15.698 23.772 2.376 1.00 54.62 88 ASN A CA 1
ATOM 695 C C . ASN A 1 88 ? 15.242 22.589 3.240 1.00 54.62 88 ASN A C 1
ATOM 697 O O . ASN A 1 88 ? 15.051 21.489 2.731 1.00 54.62 88 ASN A O 1
ATOM 701 N N . LYS A 1 89 ? 14.991 22.812 4.540 1.00 56.66 89 LYS A N 1
ATOM 702 C CA . LYS A 1 89 ? 14.335 21.838 5.434 1.00 56.66 89 LYS A CA 1
ATOM 703 C C . LYS A 1 89 ? 12.830 22.125 5.505 1.00 56.66 89 LYS A C 1
ATOM 705 O O . LYS A 1 89 ? 12.429 23.013 6.258 1.00 56.66 89 LYS A O 1
ATOM 710 N N . PRO A 1 90 ? 11.950 21.391 4.799 1.00 58.53 90 PRO A N 1
ATOM 711 C CA . PRO A 1 90 ? 10.525 21.475 5.081 1.00 58.53 90 PRO A CA 1
ATOM 712 C C . PRO A 1 90 ? 10.250 20.862 6.462 1.00 58.53 90 PRO A C 1
ATOM 714 O O . PRO A 1 90 ? 10.796 19.811 6.793 1.00 58.53 90 PRO A O 1
ATOM 717 N N . ASN A 1 91 ? 9.379 21.500 7.248 1.00 74.25 91 ASN A N 1
ATOM 718 C CA . ASN A 1 91 ? 9.002 21.051 8.591 1.00 74.25 91 ASN A CA 1
ATOM 719 C C . ASN A 1 91 ? 8.486 19.592 8.573 1.00 74.25 91 ASN A C 1
ATOM 721 O O . ASN A 1 91 ? 7.511 19.279 7.884 1.00 74.25 91 ASN A O 1
ATOM 725 N N . GLU A 1 92 ? 9.120 18.709 9.352 1.00 73.56 92 GLU A N 1
ATOM 726 C CA . GLU A 1 92 ? 8.790 17.279 9.459 1.00 73.56 92 GLU A CA 1
ATOM 727 C C . GLU A 1 92 ? 7.312 17.049 9.818 1.00 73.56 92 GLU A C 1
ATOM 729 O O . GLU A 1 92 ? 6.686 16.125 9.299 1.00 73.56 92 GLU A O 1
ATOM 734 N N . GLN A 1 93 ? 6.714 17.920 10.640 1.00 74.56 93 GLN A N 1
ATOM 735 C CA . GLN A 1 93 ? 5.296 17.825 11.006 1.00 74.56 93 GLN A CA 1
ATOM 736 C C . GLN A 1 93 ? 4.363 17.991 9.805 1.00 74.56 93 GLN A C 1
ATOM 738 O O . GLN A 1 93 ? 3.369 17.272 9.691 1.00 74.56 93 GLN A O 1
ATOM 743 N N . LYS A 1 94 ? 4.693 18.903 8.885 1.00 80.56 94 LYS A N 1
ATOM 744 C CA . LYS A 1 94 ? 3.907 19.122 7.667 1.00 80.56 94 LYS A CA 1
ATOM 745 C C . LYS A 1 94 ? 3.985 17.897 6.754 1.00 80.56 94 LYS A C 1
ATOM 747 O O . LYS A 1 94 ? 2.954 17.390 6.322 1.00 80.56 94 LYS A O 1
ATOM 752 N N . GLN A 1 95 ? 5.192 17.359 6.564 1.00 80.50 95 GLN A N 1
ATOM 753 C CA . GLN A 1 95 ? 5.404 16.139 5.777 1.00 80.50 95 GLN A CA 1
ATOM 754 C C . GLN A 1 95 ? 4.687 14.924 6.382 1.00 80.50 95 GLN A C 1
ATOM 756 O O . GLN A 1 95 ? 4.171 14.077 5.654 1.00 80.50 95 GLN A O 1
ATOM 761 N N . LEU A 1 96 ? 4.636 14.835 7.714 1.00 82.50 96 LEU A N 1
ATOM 762 C CA . LEU A 1 96 ? 3.925 13.773 8.413 1.00 82.50 96 LEU A CA 1
ATOM 763 C C . LEU A 1 96 ? 2.409 13.876 8.195 1.00 82.50 96 LEU A C 1
ATOM 765 O O . LEU A 1 96 ? 1.779 12.872 7.868 1.00 82.50 96 LEU A O 1
ATOM 769 N N . ALA A 1 97 ? 1.827 15.069 8.341 1.00 80.50 97 ALA A N 1
ATOM 770 C CA . ALA A 1 97 ? 0.393 15.290 8.156 1.00 80.50 97 ALA A CA 1
ATOM 771 C C . ALA A 1 97 ? -0.058 15.001 6.713 1.00 80.50 97 ALA A C 1
ATOM 773 O O . ALA A 1 97 ? -1.032 14.277 6.496 1.00 80.50 97 ALA A O 1
ATOM 774 N N . GLU A 1 98 ? 0.691 15.504 5.729 1.00 85.12 98 GLU A N 1
ATOM 775 C CA . GLU A 1 98 ? 0.466 15.219 4.306 1.00 85.12 98 GLU A CA 1
ATOM 776 C C . GLU A 1 98 ? 0.614 13.719 4.015 1.00 85.12 98 GLU A C 1
ATOM 778 O O . GLU A 1 98 ? -0.242 13.110 3.369 1.00 85.12 98 GLU A O 1
ATOM 783 N N . GLY A 1 99 ? 1.642 13.088 4.588 1.00 85.56 99 GLY A N 1
ATOM 784 C CA . GLY A 1 99 ? 1.870 11.652 4.503 1.00 85.56 99 GLY A CA 1
ATOM 785 C C . GLY A 1 99 ? 0.703 10.808 5.005 1.00 85.56 99 GLY A C 1
ATOM 786 O O . GLY A 1 99 ? 0.252 9.888 4.321 1.00 85.56 99 GLY A O 1
ATOM 787 N N . VAL A 1 100 ? 0.165 11.144 6.181 1.00 86.00 100 VAL A N 1
ATOM 788 C CA . VAL A 1 100 ? -1.011 10.470 6.751 1.00 86.00 100 VAL A CA 1
ATOM 789 C C . VAL A 1 100 ? -2.223 10.616 5.826 1.00 86.00 100 VAL A C 1
ATOM 791 O O . VAL A 1 100 ? -2.946 9.639 5.616 1.00 86.00 100 VAL A O 1
ATOM 794 N N . ALA A 1 101 ? -2.443 11.792 5.230 1.00 86.94 101 ALA A N 1
ATOM 795 C CA . ALA A 1 101 ? -3.557 12.017 4.309 1.00 86.94 101 ALA A CA 1
ATOM 796 C C . ALA A 1 101 ? -3.454 11.151 3.039 1.00 86.94 101 ALA A C 1
ATOM 798 O O . ALA A 1 101 ? -4.447 10.531 2.638 1.00 86.94 101 ALA A O 1
ATOM 799 N N . ILE A 1 102 ? -2.256 11.049 2.454 1.00 87.50 102 ILE A N 1
ATOM 800 C CA . ILE A 1 102 ? -1.983 10.211 1.276 1.00 87.50 102 ILE A CA 1
ATOM 801 C C . ILE A 1 102 ? -2.213 8.731 1.604 1.00 87.50 102 ILE A C 1
ATOM 803 O O . ILE A 1 102 ? -2.958 8.043 0.898 1.00 87.50 102 ILE A O 1
ATOM 807 N N . ILE A 1 103 ? -1.643 8.240 2.712 1.00 88.38 103 ILE A N 1
ATOM 808 C CA . ILE A 1 103 ? -1.833 6.847 3.135 1.00 88.38 103 ILE A CA 1
ATOM 809 C C . ILE A 1 103 ? -3.319 6.569 3.393 1.00 88.38 103 ILE A C 1
ATOM 811 O O . ILE A 1 103 ? -3.831 5.544 2.950 1.00 88.38 103 ILE A O 1
ATOM 815 N N . ARG A 1 104 ? -4.052 7.485 4.036 1.00 87.38 104 ARG A N 1
ATOM 816 C CA . ARG A 1 104 ? -5.493 7.331 4.291 1.00 87.38 104 ARG A CA 1
ATOM 817 C C . ARG A 1 104 ? -6.316 7.316 2.997 1.00 87.38 104 ARG A C 1
ATOM 819 O O . ARG A 1 104 ? -7.337 6.634 2.914 1.00 87.38 104 ARG A O 1
ATOM 826 N N . GLN A 1 105 ? -5.911 8.043 1.956 1.00 87.81 105 GLN A N 1
ATOM 827 C CA . GLN A 1 105 ? -6.551 7.942 0.640 1.00 87.81 105 GLN A CA 1
ATOM 828 C C . GLN A 1 105 ? -6.325 6.564 0.005 1.00 87.81 105 GLN A C 1
ATOM 830 O O . GLN A 1 105 ? -7.260 5.990 -0.556 1.00 87.81 105 GLN A O 1
ATOM 835 N N . PHE A 1 106 ? -5.116 6.016 0.125 1.00 87.19 106 PHE A N 1
ATOM 836 C CA . PHE A 1 106 ? -4.815 4.661 -0.331 1.00 87.19 106 PHE A CA 1
ATOM 837 C C . PHE A 1 106 ? -5.592 3.606 0.472 1.00 87.19 106 PHE A C 1
ATOM 839 O O . PHE A 1 106 ? -6.209 2.716 -0.114 1.00 87.19 106 PHE A O 1
ATOM 846 N N . GLU A 1 107 ? -5.645 3.760 1.796 1.00 87.44 107 GLU A N 1
ATOM 847 C CA . GLU A 1 107 ? -6.421 2.923 2.711 1.00 87.44 107 GLU A CA 1
ATOM 848 C C . GLU A 1 107 ? -7.897 2.867 2.307 1.00 87.44 107 GLU A C 1
ATOM 850 O O . GLU A 1 107 ? -8.464 1.786 2.196 1.00 87.44 107 GLU A O 1
ATOM 855 N N . ARG A 1 108 ? -8.516 4.011 1.991 1.00 86.62 108 ARG A N 1
ATOM 856 C CA . ARG A 1 108 ? -9.917 4.060 1.538 1.00 86.62 108 ARG A CA 1
ATOM 857 C C . ARG A 1 108 ? -10.171 3.248 0.268 1.00 86.62 108 ARG A C 1
ATOM 859 O O . ARG A 1 108 ? -11.263 2.723 0.095 1.00 86.62 108 ARG A O 1
ATOM 866 N N . LYS A 1 109 ? -9.177 3.137 -0.618 1.00 86.25 109 LYS A N 1
ATOM 867 C CA . LYS A 1 109 ? -9.294 2.383 -1.876 1.00 86.25 109 LYS A CA 1
ATOM 868 C C . LYS A 1 109 ? -8.944 0.901 -1.729 1.00 86.25 109 LYS A C 1
ATOM 870 O O . LYS A 1 109 ? -9.416 0.090 -2.522 1.00 86.25 109 LYS A O 1
ATOM 875 N N . ARG A 1 110 ? -8.060 0.545 -0.792 1.00 83.19 110 ARG A N 1
ATOM 876 C CA . ARG A 1 110 ? -7.420 -0.785 -0.726 1.00 83.19 110 ARG A CA 1
ATOM 877 C C . ARG A 1 110 ? -7.588 -1.522 0.599 1.00 83.19 110 ARG A C 1
ATOM 879 O O . ARG A 1 110 ? -7.255 -2.700 0.677 1.00 83.19 110 ARG A O 1
ATOM 886 N N . GLY A 1 111 ? -8.109 -0.848 1.612 1.00 85.06 111 GLY A N 1
ATOM 887 C CA . GLY A 1 111 ? -8.235 -1.337 2.976 1.00 85.06 111 GLY A CA 1
ATOM 888 C C . GLY A 1 111 ? -6.970 -1.143 3.814 1.00 85.06 111 GLY A C 1
ATOM 889 O O . GLY A 1 111 ? -5.853 -1.014 3.306 1.00 85.06 111 GLY A O 1
ATOM 890 N N . ILE A 1 112 ? -7.163 -1.178 5.133 1.00 85.94 112 ILE A N 1
ATOM 891 C CA . ILE A 1 112 ? -6.104 -1.041 6.143 1.00 85.94 112 ILE A CA 1
ATOM 892 C C . ILE A 1 112 ? -5.019 -2.114 6.023 1.00 85.94 112 ILE A C 1
ATOM 894 O O . ILE A 1 112 ? -3.839 -1.827 6.216 1.00 85.94 112 ILE A O 1
ATOM 898 N N . PHE A 1 113 ? -5.395 -3.336 5.638 1.00 82.38 113 PHE A N 1
ATOM 899 C CA . PHE A 1 113 ? -4.449 -4.437 5.490 1.00 82.38 113 PHE A CA 1
ATOM 900 C C . PHE A 1 113 ? -3.402 -4.145 4.411 1.00 82.38 113 PHE A C 1
ATOM 902 O O . PHE A 1 113 ? -2.216 -4.379 4.626 1.00 82.38 113 PHE A O 1
ATOM 909 N N . ALA A 1 114 ? -3.819 -3.549 3.288 1.00 79.75 114 ALA A N 1
ATOM 910 C CA . ALA A 1 114 ? -2.902 -3.178 2.218 1.00 79.75 114 ALA A CA 1
ATOM 911 C C . ALA A 1 114 ? -1.828 -2.206 2.726 1.00 79.75 114 ALA A C 1
ATOM 913 O O . ALA A 1 114 ? -0.649 -2.437 2.488 1.00 79.75 114 ALA A O 1
ATOM 914 N N . VAL A 1 115 ? -2.217 -1.193 3.508 1.00 85.25 115 VAL A N 1
ATOM 915 C CA . VAL A 1 115 ? -1.282 -0.249 4.143 1.00 85.25 115 VAL A CA 1
ATOM 916 C C . VAL A 1 115 ? -0.362 -0.946 5.152 1.00 85.25 115 VAL A C 1
ATOM 918 O O . VAL A 1 115 ? 0.834 -0.664 5.191 1.00 85.25 115 VAL A O 1
ATOM 921 N N . ALA A 1 116 ? -0.894 -1.858 5.969 1.00 83.38 116 ALA A N 1
ATOM 922 C CA . ALA A 1 116 ? -0.126 -2.557 7.002 1.00 83.38 116 ALA A CA 1
ATOM 923 C C . ALA A 1 116 ? 0.973 -3.456 6.416 1.00 83.38 116 ALA A C 1
ATOM 925 O O . ALA A 1 116 ? 2.065 -3.539 6.974 1.00 83.38 116 ALA A O 1
ATOM 926 N N . THR A 1 117 ? 0.693 -4.092 5.276 1.00 82.44 117 THR A N 1
ATOM 927 C CA . THR A 1 117 ? 1.648 -4.970 4.583 1.00 82.44 117 THR A CA 1
ATOM 928 C C . THR A 1 117 ? 2.695 -4.228 3.759 1.00 82.44 117 THR A C 1
ATOM 930 O O . THR A 1 117 ? 3.658 -4.848 3.309 1.00 82.44 117 THR A O 1
ATOM 933 N N . MET A 1 118 ? 2.534 -2.916 3.555 1.00 82.81 118 MET A N 1
ATOM 934 C CA . MET A 1 118 ? 3.523 -2.135 2.824 1.00 82.81 118 MET A CA 1
ATOM 935 C C . MET A 1 118 ? 4.799 -1.970 3.648 1.00 82.81 118 MET A C 1
ATOM 937 O O . MET A 1 118 ? 4.779 -1.573 4.820 1.00 82.81 118 MET A O 1
ATOM 941 N N . ASN A 1 119 ? 5.932 -2.240 3.007 1.00 83.38 119 ASN A N 1
ATOM 942 C CA . ASN A 1 119 ? 7.236 -1.962 3.583 1.00 83.38 119 ASN A CA 1
ATOM 943 C C . ASN A 1 119 ? 7.506 -0.442 3.619 1.00 83.38 119 ASN A C 1
ATOM 945 O O . ASN A 1 119 ? 6.822 0.358 2.973 1.00 83.38 119 ASN A O 1
ATOM 949 N N . ALA A 1 120 ? 8.513 -0.029 4.393 1.00 81.00 120 ALA A N 1
ATOM 950 C CA . ALA A 1 120 ? 8.802 1.388 4.628 1.00 81.00 120 ALA A CA 1
ATOM 951 C C . ALA A 1 120 ? 9.073 2.174 3.334 1.00 81.00 120 ALA A C 1
ATOM 953 O O . ALA A 1 120 ? 8.732 3.351 3.244 1.00 81.00 120 ALA A O 1
ATOM 954 N N . TRP A 1 121 ? 9.675 1.539 2.329 1.00 75.88 121 TRP A N 1
ATOM 955 C CA . TRP A 1 121 ? 9.968 2.188 1.055 1.00 75.88 121 TRP A CA 1
ATOM 956 C C . TRP A 1 121 ? 8.733 2.288 0.168 1.00 75.88 121 TRP A C 1
ATOM 958 O O . TRP A 1 121 ? 8.495 3.340 -0.406 1.00 75.88 121 TRP A O 1
ATOM 968 N N . GLN A 1 122 ? 7.900 1.247 0.107 1.00 78.94 122 GLN A N 1
ATOM 969 C CA . GLN A 1 122 ? 6.621 1.288 -0.603 1.00 78.94 122 GLN A CA 1
ATOM 970 C C . GLN A 1 122 ? 5.755 2.433 -0.063 1.00 78.94 122 GLN A C 1
ATOM 972 O O . GLN A 1 122 ? 5.104 3.135 -0.834 1.00 78.94 122 GLN A O 1
ATOM 977 N N . LEU A 1 123 ? 5.787 2.660 1.254 1.00 83.31 123 LEU A N 1
ATOM 978 C CA . LEU A 1 123 ? 5.159 3.822 1.884 1.00 83.31 123 LEU A CA 1
ATOM 979 C C . LEU A 1 123 ? 5.854 5.135 1.508 1.00 83.31 123 LEU A C 1
ATOM 981 O O . LEU A 1 123 ? 5.173 6.114 1.224 1.00 83.31 123 LEU A O 1
ATOM 985 N N . SER A 1 124 ? 7.189 5.157 1.475 1.00 81.62 124 SER A N 1
ATOM 986 C CA . SER A 1 124 ? 7.960 6.337 1.063 1.00 81.62 124 SER A CA 1
ATOM 987 C C . SER A 1 124 ? 7.652 6.743 -0.377 1.00 81.62 124 SER A C 1
ATOM 989 O O . SER A 1 124 ? 7.391 7.910 -0.618 1.00 81.62 124 SER A O 1
ATOM 991 N N . VAL A 1 125 ? 7.601 5.802 -1.320 1.00 78.31 125 VAL A N 1
ATOM 992 C CA . VAL A 1 125 ? 7.257 6.062 -2.728 1.00 78.31 125 VAL A CA 1
ATOM 993 C C . VAL A 1 125 ? 5.806 6.497 -2.876 1.00 78.31 125 VAL A C 1
ATOM 995 O O . VAL A 1 125 ? 5.512 7.393 -3.662 1.00 78.31 125 VAL A O 1
ATOM 998 N N . LEU A 1 126 ? 4.894 5.892 -2.108 1.00 82.12 126 LEU A N 1
ATOM 999 C CA . LEU A 1 126 ? 3.494 6.310 -2.093 1.00 82.12 126 LEU A CA 1
ATOM 1000 C C . LEU A 1 126 ? 3.354 7.773 -1.643 1.00 82.12 126 LEU A C 1
ATOM 1002 O O . LEU A 1 126 ? 2.554 8.506 -2.214 1.00 82.12 126 LEU A O 1
ATOM 1006 N N . MET A 1 127 ? 4.113 8.184 -0.625 1.00 80.88 127 MET A N 1
ATOM 1007 C CA . MET A 1 127 ? 4.062 9.535 -0.057 1.00 80.88 127 MET A CA 1
ATOM 1008 C C . MET A 1 127 ? 4.886 10.563 -0.836 1.00 80.88 127 MET A C 1
ATOM 1010 O O . MET A 1 127 ? 4.522 11.734 -0.874 1.00 80.88 127 MET A O 1
ATOM 1014 N N . PHE A 1 128 ? 5.989 10.137 -1.445 1.00 79.06 128 PHE A N 1
ATOM 1015 C CA . PHE A 1 128 ? 6.977 10.991 -2.097 1.00 79.06 128 PHE A CA 1
ATOM 1016 C C . PHE A 1 128 ? 7.295 10.442 -3.502 1.00 79.06 128 PHE A C 1
ATOM 1018 O O . PHE A 1 128 ? 8.378 9.895 -3.725 1.00 79.06 128 PHE A O 1
ATOM 1025 N N . PRO A 1 129 ? 6.360 10.571 -4.467 1.00 66.62 129 PRO A N 1
ATOM 1026 C CA . PRO A 1 129 ? 6.528 10.065 -5.835 1.00 66.62 129 PRO A CA 1
ATOM 1027 C C . PRO A 1 129 ? 7.724 10.658 -6.576 1.00 66.62 129 PRO A C 1
ATOM 1029 O O . PRO A 1 129 ? 8.306 9.993 -7.427 1.00 66.62 129 PRO A O 1
ATOM 1032 N N . ASN A 1 130 ? 8.090 11.895 -6.240 1.00 62.56 130 ASN A N 1
ATOM 1033 C CA . ASN A 1 130 ? 9.138 12.658 -6.920 1.00 62.56 130 ASN A CA 1
ATOM 1034 C C . ASN A 1 130 ? 10.550 12.317 -6.422 1.00 62.56 130 ASN A C 1
ATOM 1036 O O . ASN A 1 130 ? 11.495 13.028 -6.740 1.00 62.56 130 ASN A O 1
ATOM 1040 N N . GLY A 1 131 ? 10.691 11.244 -5.644 1.00 53.41 131 GLY A N 1
ATOM 1041 C CA . GLY A 1 131 ? 11.959 10.856 -5.052 1.00 53.41 131 GLY A CA 1
ATOM 1042 C C . GLY A 1 131 ? 12.197 11.531 -3.700 1.00 53.41 131 GLY A C 1
ATOM 1043 O O . GLY A 1 131 ? 11.979 12.723 -3.504 1.00 53.41 131 GLY A O 1
ATOM 1044 N N . GLY A 1 132 ? 12.604 10.714 -2.734 1.00 60.16 132 GLY A N 1
ATOM 1045 C CA . GLY A 1 132 ? 13.015 11.102 -1.390 1.00 60.16 132 GLY A CA 1
ATOM 1046 C C . GLY A 1 132 ? 12.999 9.866 -0.502 1.00 60.16 132 GLY A C 1
ATOM 1047 O O . GLY A 1 132 ? 11.924 9.300 -0.276 1.00 60.16 132 GLY A O 1
ATOM 1048 N N . ASP A 1 133 ? 14.154 9.410 -0.006 1.00 61.97 133 ASP A N 1
ATOM 1049 C CA . ASP A 1 133 ? 14.179 8.319 0.964 1.00 61.97 133 ASP A CA 1
ATOM 1050 C C . ASP A 1 133 ? 13.761 8.873 2.322 1.00 61.97 133 ASP A C 1
ATOM 1052 O O . ASP A 1 133 ? 14.550 9.310 3.156 1.00 61.97 133 ASP A O 1
ATOM 1056 N N . ARG A 1 134 ? 12.449 8.882 2.527 1.00 75.06 134 ARG A N 1
ATOM 1057 C CA . ARG A 1 134 ? 11.803 9.340 3.751 1.00 75.06 134 ARG A CA 1
ATOM 1058 C C . ARG A 1 134 ? 11.111 8.174 4.432 1.00 75.06 134 ARG A C 1
ATOM 1060 O O . ARG A 1 134 ? 10.064 8.340 5.060 1.00 75.06 134 ARG A O 1
ATOM 1067 N N . ARG A 1 135 ? 11.734 6.991 4.376 1.00 79.88 135 ARG A N 1
ATOM 1068 C CA . ARG A 1 135 ? 11.269 5.770 5.051 1.00 79.88 135 ARG A CA 1
ATOM 1069 C 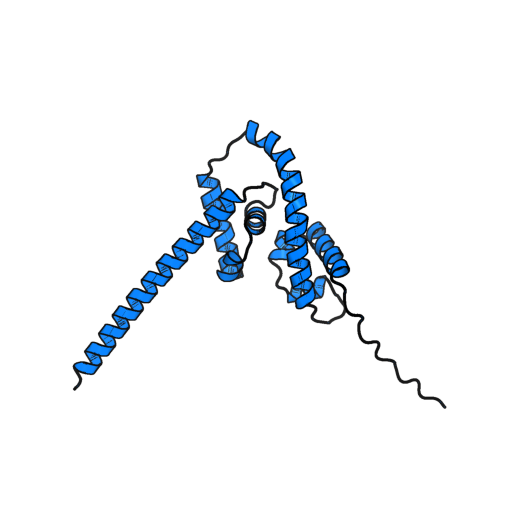C . ARG A 1 135 ? 10.912 6.003 6.514 1.00 79.88 135 ARG A C 1
ATOM 1071 O O . ARG A 1 135 ? 9.908 5.468 6.983 1.00 79.88 135 ARG A O 1
ATOM 1078 N N . LYS A 1 136 ? 11.687 6.828 7.229 1.00 80.38 136 LYS A N 1
ATOM 1079 C CA . LYS A 1 136 ? 11.402 7.200 8.625 1.00 80.38 136 LYS A CA 1
ATOM 1080 C C . LYS A 1 136 ? 10.055 7.916 8.758 1.00 80.38 136 LYS A C 1
ATOM 1082 O O . LYS A 1 136 ? 9.216 7.482 9.543 1.00 80.38 136 LYS A O 1
ATOM 1087 N N . ILE A 1 137 ? 9.822 8.961 7.967 1.00 83.06 137 ILE A N 1
ATOM 1088 C CA . ILE A 1 137 ? 8.578 9.748 8.000 1.00 83.06 137 ILE A CA 1
ATOM 1089 C C . ILE A 1 137 ? 7.398 8.902 7.520 1.00 83.06 137 ILE A C 1
ATOM 1091 O O . ILE A 1 137 ? 6.340 8.909 8.143 1.00 83.06 137 ILE A O 1
ATOM 1095 N N . ALA A 1 138 ? 7.595 8.097 6.478 1.00 84.50 138 ALA A N 1
ATOM 1096 C CA . ALA A 1 138 ? 6.563 7.216 5.951 1.00 84.50 138 ALA A CA 1
ATOM 1097 C C . ALA A 1 138 ? 6.144 6.122 6.946 1.00 84.50 138 ALA A C 1
ATOM 1099 O O . ALA A 1 138 ? 4.960 5.831 7.121 1.00 84.50 138 ALA A O 1
ATOM 1100 N N . THR A 1 139 ? 7.113 5.569 7.679 1.00 85.69 139 THR A N 1
ATOM 1101 C CA . THR A 1 139 ? 6.853 4.617 8.765 1.00 85.69 139 THR A CA 1
ATOM 1102 C C . THR A 1 139 ? 6.119 5.284 9.926 1.00 85.69 139 THR A C 1
ATOM 1104 O O . THR A 1 139 ? 5.162 4.708 10.445 1.00 85.69 139 THR A O 1
ATOM 1107 N N . LYS A 1 140 ? 6.515 6.508 10.310 1.00 86.31 140 LYS A N 1
ATOM 1108 C CA . LYS A 1 140 ? 5.805 7.295 11.331 1.00 86.31 140 LYS A CA 1
ATOM 1109 C C . LYS A 1 140 ? 4.353 7.547 10.918 1.00 86.31 140 LYS A C 1
ATOM 1111 O O . LYS A 1 140 ? 3.455 7.275 11.708 1.00 86.31 140 LYS A O 1
ATOM 1116 N N . ALA A 1 141 ? 4.113 7.976 9.678 1.00 87.19 141 ALA A N 1
ATOM 1117 C CA . ALA A 1 141 ? 2.770 8.218 9.153 1.00 87.19 141 ALA A CA 1
ATOM 1118 C C . ALA A 1 141 ? 1.899 6.950 9.184 1.00 87.19 141 ALA A C 1
ATOM 1120 O O . ALA A 1 141 ? 0.756 6.999 9.641 1.00 87.19 141 ALA A O 1
ATOM 1121 N N . ARG A 1 142 ? 2.451 5.791 8.785 1.00 90.75 142 ARG A N 1
ATOM 1122 C CA . ARG A 1 142 ? 1.757 4.501 8.934 1.00 90.75 142 ARG A CA 1
ATOM 1123 C C . ARG A 1 142 ? 1.413 4.228 10.396 1.00 90.75 142 ARG A C 1
ATOM 1125 O O . ARG A 1 142 ? 0.282 3.854 10.681 1.00 90.75 142 ARG A O 1
ATOM 1132 N N . ASN A 1 143 ? 2.367 4.370 11.312 1.00 89.38 143 ASN A N 1
ATOM 1133 C CA . ASN A 1 143 ? 2.147 4.031 12.717 1.00 89.38 143 ASN A CA 1
ATOM 1134 C C . ASN A 1 143 ? 1.066 4.915 13.355 1.00 89.38 143 ASN A C 1
ATOM 1136 O O . ASN A 1 143 ? 0.192 4.379 14.026 1.00 89.38 143 ASN A O 1
ATOM 1140 N N . VAL A 1 144 ? 1.052 6.220 13.053 1.00 88.44 144 VAL A N 1
ATOM 1141 C CA . VAL A 1 144 ? -0.021 7.141 13.474 1.00 88.44 144 VAL A CA 1
ATOM 1142 C C . VAL A 1 144 ? -1.388 6.620 13.028 1.00 88.44 144 VAL A C 1
ATOM 1144 O O . VAL A 1 144 ? -2.301 6.498 13.842 1.00 88.44 144 VAL A O 1
ATOM 1147 N N . LEU A 1 145 ? -1.519 6.244 11.753 1.00 88.25 145 LEU A N 1
ATOM 1148 C CA . LEU A 1 145 ? -2.765 5.700 11.214 1.00 88.25 145 LEU A CA 1
ATOM 1149 C C . LEU A 1 145 ? -3.155 4.369 11.885 1.00 88.25 145 LEU A C 1
ATOM 1151 O O . LEU A 1 145 ? -4.317 4.154 12.221 1.00 88.25 145 LEU A O 1
ATOM 1155 N N . MET A 1 146 ? -2.194 3.467 12.105 1.00 88.69 146 MET A N 1
ATOM 1156 C CA . MET A 1 146 ? -2.450 2.178 12.760 1.00 88.69 146 MET A CA 1
ATOM 1157 C C . MET A 1 146 ? -2.885 2.358 14.216 1.00 88.69 146 MET A C 1
ATOM 1159 O O . MET A 1 146 ? -3.793 1.662 14.667 1.00 88.69 146 MET A O 1
ATOM 1163 N N . ASP A 1 147 ? -2.290 3.304 14.940 1.00 90.00 147 ASP A N 1
ATOM 1164 C CA . ASP A 1 147 ? -2.664 3.613 16.319 1.00 90.00 147 ASP A CA 1
ATOM 1165 C C . ASP A 1 147 ? -4.072 4.205 16.413 1.00 90.00 147 ASP A C 1
ATOM 1167 O O . ASP A 1 147 ? -4.832 3.836 17.309 1.00 90.00 147 ASP A O 1
ATOM 1171 N N . GLU A 1 148 ? -4.475 5.059 15.469 1.00 88.81 148 GLU A N 1
ATOM 1172 C CA . GLU A 1 148 ? -5.866 5.515 15.374 1.00 88.81 148 GLU A CA 1
ATOM 1173 C C . GLU A 1 148 ? -6.841 4.347 15.175 1.00 88.81 148 GLU A C 1
ATOM 1175 O O . GLU A 1 148 ? -7.881 4.287 15.834 1.00 88.81 148 GLU A O 1
ATOM 1180 N N . HIS A 1 149 ? -6.514 3.399 14.292 1.00 88.56 149 HIS A N 1
ATOM 1181 C CA . HIS A 1 149 ? -7.351 2.218 14.063 1.00 88.56 149 HIS A CA 1
ATOM 1182 C C . HIS A 1 149 ? -7.437 1.319 15.291 1.00 88.56 149 HIS A C 1
ATOM 1184 O O . HIS A 1 149 ? -8.532 0.880 15.640 1.00 88.56 149 HIS A O 1
ATOM 1190 N N . ARG A 1 150 ? -6.319 1.104 15.994 1.00 87.50 150 ARG A N 1
ATOM 1191 C CA . ARG A 1 150 ? -6.301 0.375 17.272 1.00 87.50 150 ARG A CA 1
ATOM 1192 C C . ARG A 1 150 ? -7.200 1.046 18.307 1.00 87.50 150 ARG A C 1
ATOM 1194 O O . ARG A 1 150 ? -7.999 0.362 18.941 1.00 87.50 150 ARG A O 1
ATOM 1201 N N . LYS A 1 151 ? -7.126 2.376 18.443 1.00 89.88 151 LYS A N 1
ATOM 1202 C CA . LYS A 1 151 ? -7.980 3.142 19.368 1.00 89.88 151 LYS A CA 1
ATOM 1203 C C . LYS A 1 151 ? -9.462 2.987 19.028 1.00 89.88 151 LYS A C 1
ATOM 1205 O O . LYS A 1 151 ? -10.249 2.625 19.896 1.00 89.88 151 LYS A O 1
ATOM 1210 N N . ARG A 1 152 ? -9.838 3.156 17.755 1.00 86.44 152 ARG A N 1
ATOM 1211 C CA . ARG A 1 152 ? -11.230 2.962 17.305 1.00 86.44 152 ARG A CA 1
ATOM 1212 C C . ARG A 1 152 ? -11.718 1.530 17.515 1.00 86.44 152 ARG A C 1
ATOM 1214 O O . ARG A 1 152 ? -12.879 1.330 17.861 1.00 86.44 152 ARG A O 1
ATOM 1221 N N . ALA A 1 153 ? -10.862 0.534 17.294 1.00 84.69 153 ALA A N 1
ATOM 1222 C CA . ALA A 1 153 ? -11.198 -0.864 17.541 1.00 84.69 153 ALA A CA 1
ATOM 1223 C C . ALA A 1 153 ? -11.442 -1.123 19.036 1.00 84.69 153 ALA A C 1
ATOM 1225 O O . ALA A 1 153 ? -12.455 -1.724 19.384 1.00 84.69 153 ALA A O 1
ATOM 1226 N N . ALA A 1 154 ? -10.581 -0.597 19.912 1.00 86.44 154 ALA A N 1
ATOM 1227 C CA . ALA A 1 154 ? -10.748 -0.696 21.360 1.00 86.44 154 ALA A CA 1
ATOM 1228 C C . ALA A 1 154 ? -12.040 -0.015 21.846 1.00 86.44 154 ALA A C 1
ATOM 1230 O O . ALA A 1 154 ? -12.751 -0.562 22.683 1.00 86.44 154 ALA A O 1
ATOM 1231 N N . GLU A 1 155 ? -12.391 1.151 21.300 1.00 86.94 155 GLU A N 1
ATOM 1232 C CA . GLU A 1 155 ? -13.655 1.829 21.618 1.00 86.94 155 GLU A CA 1
ATOM 1233 C C . GLU A 1 155 ? -14.882 1.033 21.167 1.00 86.94 155 GLU A C 1
ATOM 1235 O O . GLU A 1 155 ? -15.853 0.914 21.916 1.00 86.94 155 GLU A O 1
ATOM 1240 N N . LYS A 1 156 ? -14.851 0.471 19.952 1.00 84.94 156 LYS A N 1
ATOM 1241 C CA . LYS A 1 156 ? -15.936 -0.380 19.445 1.00 84.94 156 LYS A CA 1
ATOM 1242 C C . LYS A 1 156 ? -16.107 -1.635 20.291 1.00 84.94 156 LYS A C 1
ATOM 1244 O O . LYS A 1 156 ? -17.243 -2.000 20.575 1.00 84.94 156 LYS A O 1
ATOM 1249 N N . LEU A 1 157 ? -15.003 -2.249 20.714 1.00 85.94 157 LEU A N 1
ATOM 1250 C CA . LEU A 1 157 ? -15.015 -3.417 21.588 1.00 85.94 157 LEU A CA 1
ATOM 1251 C C . LEU A 1 157 ? -15.667 -3.083 22.935 1.00 85.94 157 LEU A C 1
ATOM 1253 O O . LEU A 1 157 ? -16.655 -3.714 23.290 1.00 85.94 157 LEU A O 1
ATOM 1257 N N . LYS A 1 158 ? -15.232 -2.002 23.597 1.00 85.38 158 LYS A N 1
ATOM 1258 C CA . LYS A 1 158 ? -15.849 -1.521 24.847 1.00 85.38 158 LYS A CA 1
ATOM 1259 C C . LYS A 1 158 ? -17.347 -1.240 24.699 1.00 85.38 158 LYS A C 1
ATOM 1261 O O . LYS A 1 158 ? -18.138 -1.582 25.572 1.00 85.38 158 LYS A O 1
ATOM 1266 N N . ARG A 1 159 ? -17.768 -0.615 23.593 1.00 82.38 159 ARG A N 1
ATOM 1267 C CA . ARG A 1 159 ? -19.197 -0.373 23.315 1.00 82.38 159 ARG A CA 1
ATOM 1268 C C . ARG A 1 159 ? -19.970 -1.673 23.102 1.00 82.38 159 ARG A C 1
ATOM 1270 O O . ARG A 1 159 ? -21.096 -1.775 23.577 1.00 82.38 159 ARG A O 1
ATOM 1277 N N . GLY A 1 160 ? -19.380 -2.642 22.406 1.00 81.62 160 GLY A N 1
ATOM 1278 C CA . GLY A 1 160 ? -19.961 -3.969 22.209 1.00 81.62 160 GLY A CA 1
ATOM 1279 C C . GLY A 1 160 ? -20.135 -4.724 23.526 1.00 81.62 160 GLY A C 1
ATOM 1280 O O . GLY A 1 160 ? -21.208 -5.263 23.774 1.00 81.62 160 GLY A O 1
ATOM 1281 N N . GLU A 1 161 ? -19.132 -4.685 24.403 1.00 84.12 161 GLU A N 1
ATOM 1282 C CA . GLU A 1 161 ? -19.194 -5.273 25.748 1.00 84.12 161 GLU A CA 1
ATOM 1283 C C . GLU A 1 161 ? -20.292 -4.629 26.603 1.00 84.12 161 GLU A C 1
ATOM 1285 O O . GLU A 1 161 ? -21.089 -5.332 27.222 1.00 84.12 161 GLU A O 1
ATOM 1290 N N . LEU A 1 162 ? -20.397 -3.295 26.583 1.00 77.69 162 LEU A N 1
ATOM 1291 C CA . LEU A 1 162 ? -21.467 -2.570 27.275 1.00 77.69 162 LEU A CA 1
ATOM 1292 C C . LEU A 1 162 ? -22.856 -2.942 26.745 1.00 77.69 162 LEU A C 1
ATOM 1294 O O . LEU A 1 162 ? -23.798 -3.080 27.524 1.00 77.69 162 LEU A O 1
ATOM 1298 N N . LEU A 1 163 ? -22.997 -3.096 25.429 1.00 82.44 163 LEU A N 1
ATOM 1299 C CA . LEU A 1 163 ? -24.259 -3.484 24.807 1.00 82.44 163 LEU A CA 1
ATOM 1300 C C . LEU A 1 163 ? -24.631 -4.932 25.157 1.00 82.44 163 LEU A C 1
ATOM 1302 O O . LEU A 1 163 ? -25.775 -5.193 25.518 1.00 82.44 163 LEU A O 1
ATOM 1306 N N . ALA A 1 164 ? -23.663 -5.849 25.143 1.00 81.69 164 ALA A N 1
ATOM 1307 C CA . ALA A 1 164 ? -23.861 -7.234 25.563 1.00 81.69 164 ALA A CA 1
ATOM 1308 C C . ALA A 1 164 ? -24.269 -7.337 27.043 1.00 81.69 164 ALA A C 1
ATOM 1310 O O . ALA A 1 164 ? -25.182 -8.090 27.379 1.00 81.69 164 ALA A O 1
ATOM 1311 N N . ALA A 1 165 ? -23.647 -6.546 27.924 1.00 78.12 165 ALA A N 1
ATOM 1312 C CA . ALA A 1 165 ? -24.002 -6.495 29.341 1.00 78.12 165 ALA A CA 1
ATOM 1313 C C . ALA A 1 165 ? -25.429 -5.967 29.569 1.00 78.12 165 ALA A C 1
ATOM 1315 O O . ALA A 1 165 ? -26.162 -6.529 30.383 1.00 78.12 165 ALA A O 1
ATOM 1316 N N . LYS A 1 166 ? -25.846 -4.928 28.829 1.00 76.75 166 LYS A N 1
ATOM 1317 C CA . LYS A 1 166 ? -27.223 -4.407 28.878 1.00 76.75 166 LYS A CA 1
ATOM 1318 C C . LYS A 1 166 ? -28.244 -5.446 28.427 1.00 76.75 166 LYS A C 1
ATOM 1320 O O . LYS A 1 166 ? -29.199 -5.688 29.153 1.00 76.75 166 LYS A O 1
ATOM 1325 N N . LEU A 1 167 ? -28.002 -6.097 27.287 1.00 80.06 167 LEU A N 1
ATOM 1326 C CA . LEU A 1 167 ? -28.891 -7.141 26.772 1.00 80.06 167 LEU A CA 1
ATOM 1327 C C . LEU A 1 167 ? -29.033 -8.301 27.762 1.00 80.06 167 LEU A C 1
ATOM 1329 O O . LEU A 1 167 ? -30.144 -8.758 28.005 1.00 80.06 167 LEU A O 1
ATOM 1333 N N . LYS A 1 168 ? -27.929 -8.731 28.390 1.00 80.00 168 LYS A N 1
ATOM 1334 C CA . LYS A 1 168 ? -27.956 -9.779 29.419 1.00 80.00 168 LYS A CA 1
ATOM 1335 C C . LYS A 1 168 ? -28.783 -9.364 30.644 1.00 80.00 168 LYS A C 1
ATOM 1337 O O . LYS A 1 168 ? -29.615 -10.134 31.116 1.00 80.00 168 LYS A O 1
ATOM 1342 N N . ALA A 1 169 ? -28.596 -8.136 31.125 1.00 76.81 169 ALA A N 1
ATOM 1343 C CA . ALA A 1 169 ? -29.345 -7.607 32.263 1.00 76.81 169 ALA A CA 1
ATOM 1344 C C . ALA A 1 169 ? -30.847 -7.428 31.967 1.00 76.81 169 ALA A C 1
ATOM 1346 O O . ALA A 1 169 ? -31.666 -7.582 32.870 1.00 76.81 169 ALA A O 1
ATOM 1347 N N . GLU A 1 170 ? -31.223 -7.110 30.726 1.00 72.19 170 GLU A N 1
ATOM 1348 C CA . GLU A 1 170 ? -32.626 -7.043 30.296 1.00 72.19 170 GLU A CA 1
ATOM 1349 C C . GLU A 1 170 ? -33.263 -8.436 30.213 1.00 72.19 170 GLU A C 1
ATOM 1351 O O . GLU A 1 170 ? -34.384 -8.615 30.687 1.00 72.19 170 GLU A O 1
ATOM 1356 N N . THR A 1 171 ? -32.543 -9.446 29.711 1.00 70.06 171 THR A N 1
ATOM 1357 C CA . THR A 1 171 ? -33.028 -10.838 29.714 1.00 70.06 171 THR A CA 1
ATOM 1358 C C . THR A 1 171 ? -33.174 -11.432 31.116 1.00 70.06 171 THR A C 1
ATOM 1360 O O . THR A 1 171 ? -34.068 -12.247 31.329 1.00 70.06 171 THR A O 1
ATOM 1363 N N . ASP A 1 172 ? -32.349 -11.012 32.079 1.00 63.75 172 ASP A N 1
ATOM 1364 C CA . ASP A 1 172 ? -32.421 -11.495 33.466 1.00 63.75 172 ASP A CA 1
ATOM 1365 C C . ASP A 1 172 ? -33.556 -10.832 34.275 1.00 63.75 172 ASP A C 1
ATOM 1367 O O . ASP A 1 172 ? -34.021 -11.411 35.250 1.00 63.75 172 ASP A O 1
ATOM 1371 N N . LYS A 1 173 ? -34.037 -9.646 33.870 1.00 61.47 173 LYS A N 1
ATOM 1372 C CA . LYS A 1 173 ? -35.180 -8.947 34.499 1.00 61.47 173 LYS A CA 1
ATOM 1373 C C . LYS A 1 173 ? -36.550 -9.347 33.941 1.00 61.47 173 LYS A C 1
ATOM 1375 O O . LYS A 1 173 ? -37.567 -8.903 34.465 1.00 61.47 173 LYS A O 1
ATOM 1380 N N . GLY A 1 174 ? -36.575 -10.117 32.855 1.00 55.88 174 GLY A N 1
ATOM 1381 C CA . GLY A 1 174 ? -37.791 -10.651 32.234 1.00 55.88 174 GLY A CA 1
ATOM 1382 C C . GLY A 1 174 ? -38.180 -12.056 32.711 1.00 55.88 174 GLY A C 1
ATOM 1383 O O . GLY A 1 174 ? -39.064 -12.661 32.107 1.00 55.88 174 GLY A O 1
ATOM 1384 N N . LYS A 1 175 ? -37.506 -12.582 33.740 1.00 48.12 175 LYS A N 1
ATOM 1385 C CA . LYS A 1 175 ? -37.875 -13.796 34.483 1.00 48.12 175 LYS A CA 1
ATOM 1386 C C . LYS A 1 175 ? -38.372 -13.419 35.871 1.00 48.12 175 LYS A C 1
ATOM 1388 O O . LYS A 1 175 ? -39.226 -14.172 36.379 1.00 48.12 175 LYS A O 1
#

Sequence (175 aa):
MDNAAGKETRPQPVQLPEAVARIEQVARERGIIAVMTMNTRQLSMLLFPDGHDHRKVTTRARNVLLSENCKQLADKLTREQLQQELENKPNEQKQLAEGVAIIRQFERKRGIFAVATMNAWQLSVLMFPNGGDRRKIATKARNVLMDEHRKRAAEKLKRGELLAAKLKAETDKGK

Radius of gyration: 23.93 Å; chains: 1; bounding box: 61×64×79 Å

Foldseek 3Di:
DDDPDPPPPDPDPDDLVLLLVLLVVVCVVPNLVVLLLDDLQRQQCSSDVPPDRPSVSSVSSNVVNCVVVVVVLVVVQVVVVVVVVVPDDDDLVVLLVLLLVQLVVSCVRPNLVSLVPDQLVSSVCSSCVPGHSPSVSSVVSNVVVVVVVVVVVVVVVVVVVVVVVVVVVVVVVVD

Organism: Levilactobacillus brevis (NCBI:txid1580)

Secondary structure (DSSP, 8-state):
---------PPP---HHHHHHHHHHHHHHH-HHHHHHS-HHHHHHHH-TTSS--HHHHHHHHHHHHHHHHHHHHHHHHHHHHHHTTT----HHHHHHHHHHHHHHHHHHH-HHHHHH--HHHHHHHH-TT----HHHHHHHHHHHHHHHHHHHHHHHHHHHHHHHHHHHHHHTT-

pLDDT: mean 74.95, std 14.03, range [37.84, 90.75]

=== Feature glossary ===
Legend for the data blocks above and below:

— What the protein is —

The amino-acid sequence is the protein's primary structure: the linear order of residues from the N-terminus to the C-terminus, written in one-letter code. Everything else here — the 3D coordinates, the secondary structure, the domain annotations — is ultimately a consequence of this string.

Database cross-references. InterPro integrates a dozen domain/family signature databases into unified entries with residue-range hits. GO terms attach function/process/location labels with evidence codes. CATH codes position the fold in a four-level structural taxonomy. Organism is the NCBI-taxonomy species name.

— Where its atoms are —

The mmCIF block holds the 3D Cartesian coordinates of each backbone atom (N, Cα, C, O) in ångströms. mmCIF is the PDB's canonical archive format — a tagged-loop text representation of the atomic model.

The six renders are orthographic views along the three Cartesian axes in both directions. Representation (cartoon, sticks, or surface) and color scheme (sequence-rainbow or by-chain) vary across proteins so the training set covers all the common visualization conventions.

— Local backbone conformation —

Secondary structure is the local, repeating backbone conformation. DSSP classifies it into eight states by reading the hydrogen-bond network: three helix types (H, G, I), two β types (E, B), two non-regular types (T, S), and unstructured coil (-).

SS3 is a coarse helix/strand/coil call (letters a/b/c) made by the P-SEA algorithm from inter-Cα distances and dihedrals. It is less detailed than DSSP but needs only Cα positions.

Backbone dihedral angles. Every residue except chain termini has a φ (preceding-C → N → Cα → C) and a ψ (N → Cα → C → next-N). They are reported in degrees following the IUPAC sign convention. Secondary structure is essentially a statement about which (φ, ψ) basin each residue occupies.

— Global shape and packing —

The geometric summary reports three shape descriptors. Rg (radius of gyration) measures how spread out the Cα atoms are about their centre of mass; compact globular proteins have small Rg, elongated or unfolded ones large. Cα contacts (<8 Å, |i−j|>4) count long-range residue pairs in spatial proximity — high for tightly packed folds, near zero for rods or random coil. The bounding-box extents give the protein's footprint along x, y, z in Å.

Solvent accessibility: the surface area of each residue that a 1.4 Å water probe can touch, in Å². When only backbone atoms are present the absolute values are lower than full-atom SASA (side chains contribute most of the area) and are flagged as backbone-only.

Plot images: a contact map (which residues are close in 3D, as an N×N binary image), a Ramachandran scatter (backbone torsion angles, revealing secondary-structure composition at a glance), and — for AlphaFold structures — a PAE heatmap (pairwise prediction confi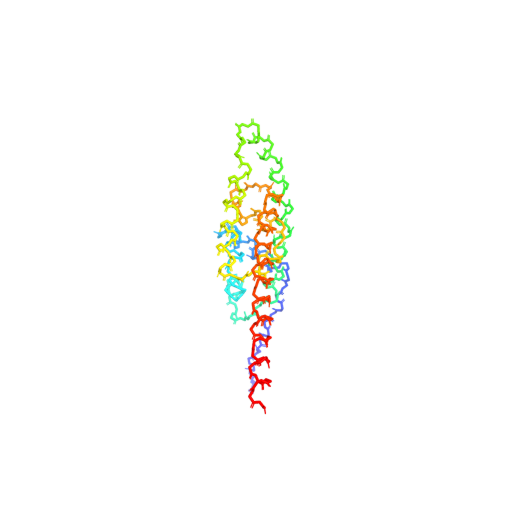dence).

— Structural neighborhood —

Foldseek's 3Di representation compresses backbone geometry into a per-residue letter drawn from a learned twenty-state alphabet. It captures the tertiary interaction pattern around each residue — which residues are packed against it in space, regardless of where they are in sequence.

Structural nearest neighbors (via Foldseek easy-search vs the PDB). Reported per hit: target PDB id, E-value, and alignment TM-score. A TM-score above ~0.5 is the conventional threshold for 'same fold'.

— Confidence and disorder —

pLDDT (predicted Local Distance Difference Test) is AlphaFold's per-residue confidence score, ranging from 0 to 100. Values above 90 indicate high confidence (typically well-packed cores); 70–90 is confident; 50–70 low confidence; below 50 usually means the region is disordered or the prediction is unreliable there. AlphaFold stores pLDDT in the mmCIF B-factor column.

For experimental (PDB) structures, the B-factor (temperature factor) quantifies the positional spread of each atom in the crystal — a combination of thermal vibration and static disorder — in units of Å². High B-factors mark flexible loops or poorly resolved regions; low B-factors mark the rigid, well-ordered core.

Predicted Aligned Error (PAE) is an AlphaFold confidence matrix: entry (i, j) is the expected error in the position of residue j, in ångströms, when the prediction is superimposed on the true structure at residue i. Low PAE within a block of residues means that block is internally rigid and well-predicted; high PAE between two blocks means their relative placement is uncertain even if each block individually is confident.